Protein AF-A0A9X3UHI6-F1 (afdb_monomer)

InterPro domains:
  IPR029024 TerB-like [SSF158682] (4-104)

Radius of gyration: 2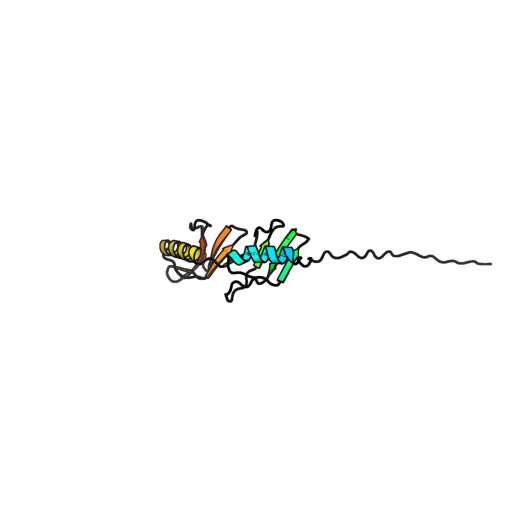4.78 Å; Cα contacts (8 Å, |Δi|>4): 255; chains: 1; bounding box: 71×64×61 Å

Solvent-accessible surface area (backbone atoms only — not comparable to full-atom values): 8302 Å² total; per-residue (Å²): 134,92,85,86,82,86,87,83,84,84,80,80,80,77,80,74,75,74,87,63,66,41,78,56,50,76,66,56,50,53,52,50,38,62,54,43,41,78,66,54,25,44,64,88,52,54,39,28,39,75,91,81,52,30,35,42,33,55,63,22,43,48,86,65,92,66,61,32,39,36,28,21,41,90,84,68,45,77,54,32,45,43,40,72,57,50,80,66,52,46,55,48,48,50,57,40,31,48,78,71,62,27,47,82,46,56,56,35,36,36,47,66,83,50,30,32,46,25,40,66,20,36,37,94,93,43,49,21,32,36,34,24,39,83,87,49,45,86,74,51,76,42,79,104

Structure (mmCIF, N/CA/C/O backbone):
data_AF-A0A9X3UHI6-F1
#
_entry.id   AF-A0A9X3UHI6-F1
#
loop_
_atom_site.group_PDB
_atom_site.id
_atom_site.type_symbol
_atom_site.label_atom_id
_atom_site.label_alt_id
_atom_site.label_comp_id
_atom_site.label_asym_id
_atom_site.label_entity_id
_atom_site.label_seq_id
_atom_site.pdbx_PDB_ins_code
_atom_site.Cartn_x
_atom_site.Cartn_y
_atom_site.Cartn_z
_atom_site.occupancy
_atom_site.B_iso_or_equiv
_atom_site.auth_seq_id
_atom_site.auth_comp_id
_atom_site.auth_asym_id
_atom_site.auth_atom_id
_atom_site.pdbx_PDB_model_num
ATOM 1 N N . MET A 1 1 ? 52.013 52.946 -40.572 1.00 39.66 1 MET A N 1
ATOM 2 C CA . MET A 1 1 ? 50.649 52.578 -41.017 1.00 39.66 1 MET A CA 1
ATOM 3 C C . MET A 1 1 ? 50.106 51.500 -40.085 1.00 39.66 1 MET A C 1
ATOM 5 O O . MET A 1 1 ? 50.812 50.535 -39.831 1.00 39.66 1 MET A O 1
ATOM 9 N N . LYS A 1 2 ? 48.911 51.728 -39.521 1.00 43.69 2 LYS A N 1
ATOM 10 C CA . LYS A 1 2 ? 48.195 50.871 -38.555 1.00 43.69 2 LYS A CA 1
ATOM 11 C C . LYS A 1 2 ? 47.893 49.480 -39.127 1.00 43.69 2 LYS A C 1
ATOM 13 O O . LYS A 1 2 ? 47.458 49.389 -40.271 1.00 43.69 2 LYS A O 1
ATOM 18 N N . ARG A 1 3 ? 47.993 48.434 -38.299 1.00 42.16 3 ARG A N 1
ATOM 19 C CA . ARG A 1 3 ? 47.199 47.205 -38.455 1.00 42.16 3 ARG A CA 1
ATOM 20 C C . ARG A 1 3 ? 46.566 46.843 -37.113 1.00 42.16 3 ARG A C 1
ATOM 22 O O . ARG A 1 3 ? 47.254 46.696 -36.112 1.00 42.16 3 ARG A O 1
ATOM 29 N N . ILE A 1 4 ? 45.241 46.817 -37.140 1.00 67.31 4 ILE A N 1
ATOM 30 C CA . ILE A 1 4 ? 44.303 46.446 -36.080 1.00 67.31 4 ILE A CA 1
ATOM 31 C C . ILE A 1 4 ? 43.943 44.977 -36.329 1.00 67.31 4 ILE A C 1
ATOM 33 O O . ILE A 1 4 ? 43.750 44.613 -37.488 1.00 67.31 4 ILE A O 1
ATOM 37 N N . SER A 1 5 ? 43.824 44.152 -35.290 1.00 47.38 5 SER A N 1
ATOM 38 C CA . SER A 1 5 ? 42.996 42.927 -35.268 1.00 47.38 5 SER A CA 1
ATOM 39 C C . SER A 1 5 ? 42.901 42.481 -33.807 1.00 47.38 5 SER A C 1
ATOM 41 O O . SER A 1 5 ? 43.911 42.107 -33.225 1.00 47.38 5 SER A O 1
ATOM 43 N N . SER A 1 6 ? 41.843 42.854 -33.087 1.00 51.47 6 SER A N 1
ATOM 44 C CA . SER A 1 6 ? 40.521 42.201 -33.006 1.00 51.47 6 SER A CA 1
ATOM 45 C C . SER A 1 6 ? 40.570 40.802 -32.394 1.00 51.47 6 SER A C 1
ATOM 47 O O . SER A 1 6 ? 40.996 39.833 -33.013 1.00 51.47 6 SER A O 1
ATOM 49 N N . THR A 1 7 ? 40.104 40.773 -31.149 1.00 61.69 7 THR A N 1
ATOM 50 C CA . THR A 1 7 ? 39.867 39.665 -30.225 1.00 61.69 7 THR A CA 1
ATOM 51 C C . THR A 1 7 ? 38.780 38.712 -30.735 1.00 61.69 7 THR A C 1
ATOM 53 O O . THR A 1 7 ? 37.784 39.167 -31.292 1.00 61.69 7 THR A O 1
ATOM 56 N N . PHE A 1 8 ? 38.912 37.414 -30.453 1.00 50.56 8 PHE A N 1
ATOM 57 C CA . PHE A 1 8 ? 37.802 36.454 -30.492 1.00 50.56 8 PHE A CA 1
ATOM 58 C C . PHE A 1 8 ? 37.819 35.667 -29.177 1.00 50.56 8 PHE A C 1
ATOM 60 O O . PHE A 1 8 ? 38.679 34.815 -28.968 1.00 50.56 8 PHE A O 1
ATOM 67 N N . ALA A 1 9 ? 36.917 36.007 -28.255 1.00 58.06 9 ALA A N 1
ATOM 68 C CA . ALA A 1 9 ? 36.662 35.210 -27.061 1.00 58.06 9 ALA A CA 1
ATOM 69 C C . ALA A 1 9 ? 35.572 34.188 -27.409 1.00 58.06 9 ALA A C 1
ATOM 71 O O . ALA A 1 9 ? 34.435 34.565 -27.689 1.00 58.06 9 ALA A O 1
ATOM 72 N N . LEU A 1 10 ? 35.942 32.906 -27.447 1.00 51.16 10 LEU A N 1
ATOM 73 C CA . LEU A 1 10 ? 35.011 31.793 -27.617 1.00 51.16 10 LEU A CA 1
ATOM 74 C C . LEU A 1 10 ? 34.250 31.593 -26.298 1.00 51.16 10 LEU A C 1
ATOM 76 O O . LEU A 1 10 ? 34.829 31.159 -25.304 1.00 51.16 10 LEU A O 1
ATOM 80 N N . LEU A 1 11 ? 32.960 31.924 -26.289 1.00 52.38 11 LEU A N 1
ATOM 81 C CA . LEU A 1 11 ? 32.044 31.569 -25.211 1.00 52.38 11 LEU A CA 1
ATOM 82 C C . LEU A 1 11 ? 31.577 30.127 -25.462 1.00 52.38 11 LEU A C 1
ATOM 84 O O . LEU A 1 11 ? 30.771 29.880 -26.357 1.00 52.38 11 LEU A O 1
ATOM 88 N N . VAL A 1 12 ? 32.127 29.165 -24.721 1.00 56.38 12 VAL A N 1
ATOM 89 C CA . VAL A 1 12 ? 31.649 27.776 -24.734 1.00 56.38 12 VAL A CA 1
ATOM 90 C C . VAL A 1 12 ? 30.380 27.727 -23.882 1.00 56.38 12 VAL A C 1
ATOM 92 O O . VAL A 1 12 ? 30.460 27.758 -22.658 1.00 56.38 12 VAL A O 1
ATOM 95 N N . LEU A 1 13 ? 29.208 27.691 -24.522 1.00 50.19 13 LEU A N 1
ATOM 96 C CA . LEU A 1 13 ? 27.968 27.289 -23.856 1.00 50.19 13 LEU A CA 1
ATOM 97 C C . LEU A 1 13 ? 28.056 25.782 -23.596 1.00 50.19 13 LEU A C 1
ATOM 99 O O . LEU A 1 13 ? 27.866 24.980 -24.508 1.00 50.19 13 LEU A O 1
ATOM 103 N N . SER A 1 14 ? 28.367 25.390 -22.363 1.00 51.66 14 SER A N 1
ATOM 104 C CA . SER A 1 14 ? 28.139 24.024 -21.904 1.00 51.66 14 SER A CA 1
ATOM 105 C C . SER A 1 14 ? 26.632 23.819 -21.775 1.00 51.66 14 SER A C 1
ATOM 107 O O . SER A 1 14 ? 26.011 24.370 -20.866 1.00 51.66 14 SER A O 1
ATOM 109 N N . THR A 1 15 ? 26.036 23.055 -22.687 1.00 47.88 15 THR A N 1
ATOM 110 C CA . THR A 1 15 ? 24.687 22.516 -22.510 1.00 47.88 15 THR A CA 1
ATOM 111 C C . THR A 1 15 ? 24.746 21.537 -21.347 1.00 47.88 15 THR A C 1
ATOM 113 O O . THR A 1 15 ? 25.177 20.396 -21.512 1.00 47.88 15 THR A O 1
ATOM 116 N N . GLN A 1 16 ? 24.391 21.996 -20.151 1.00 53.72 16 GLN A N 1
ATOM 117 C CA . GLN A 1 16 ? 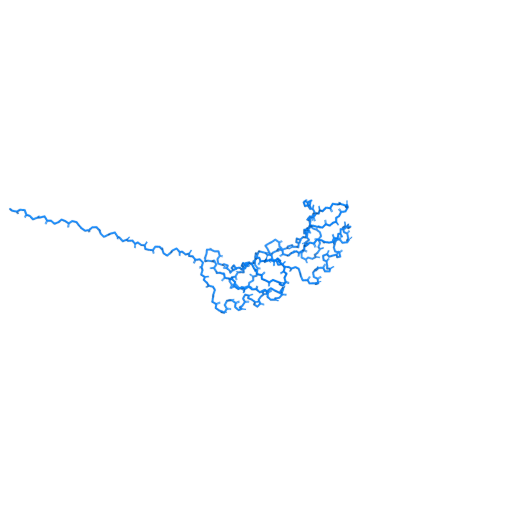24.040 21.072 -19.087 1.00 53.72 16 GLN A CA 1
ATOM 118 C C . GLN A 1 16 ? 22.769 20.372 -19.560 1.00 53.72 16 GLN A C 1
ATOM 120 O O . GLN A 1 16 ? 21.754 21.025 -19.793 1.00 53.72 16 GLN A O 1
ATOM 125 N N . ILE A 1 17 ? 22.871 19.070 -19.820 1.00 55.03 17 ILE A N 1
ATOM 126 C CA . ILE A 1 17 ? 21.694 18.216 -19.904 1.00 55.03 17 ILE A CA 1
ATOM 127 C C . ILE A 1 17 ? 21.096 18.322 -18.504 1.00 55.03 17 ILE A C 1
ATOM 129 O O . ILE A 1 17 ? 21.746 17.923 -17.540 1.00 55.03 17 ILE A O 1
ATOM 133 N N . ALA A 1 18 ? 19.957 19.000 -18.381 1.00 51.22 18 ALA A N 1
ATOM 134 C CA . ALA A 1 18 ? 19.139 18.860 -17.192 1.00 51.22 18 ALA A CA 1
ATOM 135 C C . ALA A 1 18 ? 18.803 17.369 -17.115 1.00 51.22 18 ALA A C 1
ATOM 137 O O . ALA A 1 18 ? 18.311 16.817 -18.101 1.00 51.22 18 ALA A O 1
ATOM 138 N N . TRP A 1 19 ? 19.207 16.726 -16.025 1.00 51.34 19 TRP A N 1
ATOM 139 C CA . TRP A 1 19 ? 18.848 15.351 -15.718 1.00 51.34 19 TRP A CA 1
ATOM 140 C C . TRP A 1 19 ? 17.364 15.431 -15.385 1.00 51.34 19 TRP A C 1
ATOM 142 O O . TRP A 1 19 ? 16.998 15.889 -14.315 1.00 51.34 19 TRP A O 1
ATOM 152 N N . ALA A 1 20 ? 16.541 15.261 -16.412 1.00 63.03 20 ALA A N 1
ATOM 153 C CA . ALA A 1 20 ? 15.121 15.040 -16.246 1.00 63.03 20 ALA A CA 1
ATOM 154 C C . ALA A 1 20 ? 14.939 13.532 -16.142 1.00 63.03 20 ALA A C 1
ATOM 156 O O . ALA A 1 20 ? 15.697 12.798 -16.792 1.00 63.03 20 ALA A O 1
ATOM 157 N N . ASP A 1 21 ? 13.934 13.126 -15.382 1.00 83.12 21 ASP A N 1
ATOM 158 C CA . ASP A 1 21 ? 13.533 11.738 -15.208 1.00 83.12 21 ASP A CA 1
ATOM 159 C C . ASP A 1 21 ? 13.419 11.055 -16.566 1.00 83.12 21 ASP A C 1
ATOM 161 O O . ASP A 1 21 ? 13.013 11.644 -17.586 1.00 83.12 21 ASP A O 1
ATOM 165 N N . ARG A 1 22 ? 13.889 9.811 -16.621 1.00 91.81 22 ARG A N 1
ATOM 166 C CA . ARG A 1 22 ? 13.904 9.065 -17.876 1.00 91.81 22 ARG A CA 1
ATOM 167 C C . ARG A 1 22 ? 12.625 8.239 -17.987 1.00 91.81 22 ARG A C 1
ATOM 169 O O . ARG A 1 22 ? 12.178 7.645 -17.007 1.00 91.81 22 ARG A O 1
ATOM 176 N N . PRO A 1 23 ? 12.097 8.057 -19.207 1.00 92.19 23 PRO A N 1
ATOM 177 C CA . PRO A 1 23 ? 11.061 7.060 -19.410 1.00 92.19 23 PRO A CA 1
ATOM 178 C C . PRO A 1 23 ? 11.605 5.663 -19.085 1.00 92.19 23 PRO A C 1
ATOM 180 O O . PRO A 1 23 ? 12.757 5.325 -19.410 1.00 92.19 23 PRO A O 1
ATOM 183 N N . VAL A 1 24 ? 10.758 4.819 -18.503 1.00 95.81 24 VAL A N 1
ATOM 184 C CA . VAL A 1 24 ? 11.090 3.407 -18.305 1.00 95.81 24 VAL A CA 1
ATOM 185 C C . VAL A 1 24 ? 11.131 2.649 -19.635 1.00 95.81 24 VAL A C 1
ATOM 187 O O . VAL A 1 24 ? 10.422 2.939 -20.604 1.00 95.81 24 VAL A O 1
ATOM 190 N N . THR A 1 25 ? 11.977 1.629 -19.702 1.00 97.06 25 THR A N 1
ATOM 191 C CA . THR A 1 25 ? 12.008 0.678 -20.814 1.00 97.06 25 THR A CA 1
ATOM 192 C C . THR A 1 25 ? 10.772 -0.223 -20.795 1.00 97.06 25 THR A C 1
ATOM 194 O O . THR A 1 25 ? 10.132 -0.426 -19.767 1.00 97.06 25 THR A O 1
ATOM 197 N N . ALA A 1 26 ? 10.459 -0.855 -21.930 1.00 96.88 26 ALA A N 1
ATOM 198 C CA . ALA A 1 26 ? 9.342 -1.801 -22.007 1.00 96.88 26 ALA A CA 1
ATOM 199 C C . ALA A 1 26 ? 9.501 -3.012 -21.063 1.00 96.88 26 ALA A C 1
ATOM 201 O O . ALA A 1 26 ? 8.506 -3.576 -20.611 1.00 96.88 26 ALA A O 1
ATOM 202 N N . GLU A 1 27 ? 10.740 -3.422 -20.778 1.00 97.75 27 GLU A N 1
ATOM 203 C CA . GLU A 1 27 ? 11.029 -4.507 -19.836 1.00 97.75 27 GLU A CA 1
ATOM 204 C C . GLU A 1 27 ? 10.802 -4.067 -18.386 1.00 97.75 27 GLU A C 1
ATOM 206 O O . GLU A 1 27 ? 10.109 -4.771 -17.650 1.00 97.75 27 GLU A O 1
ATOM 211 N N . GLU A 1 28 ? 11.309 -2.890 -17.999 1.00 98.31 28 GLU A N 1
ATOM 212 C CA . GLU A 1 28 ? 11.050 -2.278 -16.686 1.00 98.31 28 GLU A CA 1
ATOM 213 C C . GLU A 1 28 ? 9.543 -2.101 -16.469 1.00 98.31 28 GLU A C 1
ATOM 215 O O . GLU A 1 28 ? 8.999 -2.612 -15.493 1.00 98.31 28 GLU A O 1
ATOM 220 N N . HIS A 1 29 ? 8.840 -1.512 -17.439 1.00 97.81 29 HIS A N 1
ATOM 221 C CA . HIS A 1 29 ? 7.390 -1.322 -17.390 1.00 97.81 29 HIS A CA 1
ATOM 222 C C . HIS A 1 29 ? 6.626 -2.641 -17.189 1.00 97.81 29 HIS A C 1
ATOM 224 O O . HIS A 1 29 ? 5.690 -2.721 -16.390 1.00 97.81 29 HIS A O 1
ATOM 230 N N . ALA A 1 30 ? 7.007 -3.702 -17.911 1.00 98.06 30 ALA A N 1
ATOM 231 C CA . ALA A 1 30 ? 6.384 -5.016 -17.765 1.00 98.06 30 ALA A CA 1
ATOM 232 C C . ALA A 1 30 ? 6.683 -5.647 -16.397 1.00 98.06 30 ALA A C 1
ATOM 234 O O . ALA A 1 30 ? 5.813 -6.299 -15.813 1.00 98.06 30 ALA A O 1
ATOM 235 N N . ARG A 1 31 ? 7.899 -5.454 -15.876 1.00 98.06 31 ARG A N 1
ATOM 236 C CA . ARG A 1 31 ? 8.295 -5.964 -14.563 1.00 98.06 31 ARG A CA 1
ATOM 237 C C . ARG A 1 31 ? 7.541 -5.261 -13.441 1.00 98.06 31 ARG A C 1
ATOM 239 O O . ARG A 1 31 ? 7.018 -5.951 -12.572 1.00 98.06 31 ARG A O 1
ATOM 246 N N . ILE A 1 32 ? 7.442 -3.938 -13.501 1.00 98.25 32 ILE A N 1
ATOM 247 C CA . ILE A 1 32 ? 6.729 -3.113 -12.524 1.00 98.25 32 ILE A CA 1
ATOM 248 C C . ILE A 1 32 ? 5.245 -3.484 -12.499 1.00 98.25 32 ILE A C 1
ATOM 250 O O . ILE A 1 32 ? 4.722 -3.854 -11.450 1.00 98.25 32 ILE A O 1
ATOM 254 N N . ASN A 1 33 ? 4.594 -3.543 -13.665 1.00 97.88 33 ASN A N 1
ATOM 255 C CA . ASN A 1 33 ? 3.197 -3.974 -13.750 1.00 97.88 33 ASN A CA 1
ATOM 256 C C . ASN A 1 33 ? 2.977 -5.408 -13.244 1.00 97.88 33 ASN A C 1
ATOM 258 O O . ASN A 1 33 ? 1.933 -5.709 -12.673 1.00 97.88 33 ASN A O 1
ATOM 262 N N . SER A 1 34 ? 3.961 -6.301 -13.390 1.00 97.62 34 SER A N 1
ATOM 263 C CA . SER A 1 34 ? 3.880 -7.638 -12.793 1.00 97.62 34 SER A CA 1
ATOM 264 C C . SER A 1 34 ? 3.931 -7.624 -11.262 1.00 97.62 34 SER A C 1
ATOM 266 O O . SER A 1 34 ? 3.398 -8.555 -10.659 1.00 97.62 34 SER A O 1
ATOM 268 N N . VAL A 1 35 ? 4.592 -6.643 -10.641 1.00 96.81 35 VAL A N 1
ATOM 269 C CA . VAL A 1 35 ? 4.659 -6.496 -9.179 1.00 96.81 35 VAL A CA 1
ATOM 270 C C . VAL A 1 35 ? 3.323 -5.978 -8.653 1.00 96.81 35 VAL A C 1
ATOM 272 O O . VAL A 1 35 ? 2.697 -6.641 -7.826 1.00 96.81 35 VAL A O 1
ATOM 275 N N . ILE A 1 36 ? 2.836 -4.856 -9.188 1.00 96.56 36 ILE A N 1
ATOM 276 C CA . ILE A 1 36 ? 1.614 -4.205 -8.685 1.00 96.56 36 ILE A CA 1
ATOM 277 C C . ILE A 1 36 ? 0.325 -4.970 -9.037 1.00 96.56 36 ILE A C 1
ATOM 279 O O . ILE A 1 36 ? -0.678 -4.862 -8.330 1.00 96.56 36 ILE A O 1
ATOM 283 N N . ALA A 1 37 ? 0.359 -5.848 -10.048 1.00 95.75 37 ALA A N 1
ATOM 284 C CA . ALA A 1 37 ? -0.755 -6.748 -10.358 1.00 95.75 37 ALA A CA 1
ATOM 285 C C . ALA A 1 37 ? -1.114 -7.694 -9.196 1.00 95.75 37 ALA A C 1
ATOM 287 O O . ALA A 1 37 ? -2.248 -8.175 -9.132 1.00 95.75 37 ALA A O 1
ATOM 288 N N . ALA A 1 38 ? -0.191 -7.948 -8.258 1.00 91.69 38 ALA A N 1
ATOM 289 C CA . ALA A 1 38 ? -0.476 -8.718 -7.044 1.00 91.69 38 ALA A CA 1
ATOM 290 C C . ALA A 1 38 ? -1.554 -8.064 -6.158 1.00 91.69 38 ALA A C 1
ATOM 292 O O . ALA A 1 38 ? -2.254 -8.768 -5.429 1.00 91.69 38 ALA A O 1
ATOM 293 N N . PHE A 1 39 ? -1.720 -6.744 -6.265 1.00 91.19 39 PHE A N 1
ATOM 294 C CA . PHE A 1 39 ? -2.724 -5.954 -5.546 1.00 91.19 39 PHE A CA 1
ATOM 295 C C . PHE A 1 39 ? -3.935 -5.607 -6.424 1.00 91.19 39 PHE A C 1
ATOM 297 O O . PHE A 1 39 ? -4.820 -4.875 -6.000 1.00 91.19 39 PHE A O 1
ATOM 304 N N . GLY A 1 40 ? -3.997 -6.155 -7.644 1.00 93.19 40 GLY A N 1
ATOM 305 C CA . GLY A 1 40 ? -5.032 -5.822 -8.622 1.00 93.19 40 GLY A CA 1
ATOM 306 C C . GLY A 1 40 ? -4.806 -4.488 -9.335 1.00 93.19 40 GLY A C 1
ATOM 307 O O . GLY A 1 40 ? -5.740 -3.994 -9.960 1.00 93.19 40 GLY A O 1
ATOM 308 N N . CYS A 1 41 ? -3.595 -3.931 -9.256 1.00 96.38 41 CYS A N 1
ATOM 309 C CA . CYS A 1 41 ? -3.247 -2.636 -9.827 1.00 96.38 41 CYS A CA 1
ATOM 310 C C . CYS A 1 41 ? -2.578 -2.741 -11.204 1.00 96.38 41 CYS A C 1
ATOM 312 O O . CYS A 1 41 ? -1.967 -3.759 -11.547 1.00 96.38 41 CYS A O 1
ATOM 314 N N . PHE A 1 42 ? -2.677 -1.665 -11.982 1.00 96.81 42 PHE A N 1
ATOM 315 C CA . PHE A 1 42 ? -2.009 -1.481 -13.266 1.00 96.81 42 PHE A CA 1
ATOM 316 C C . PHE A 1 42 ? -1.652 -0.006 -13.483 1.00 96.81 42 PHE A C 1
ATOM 318 O O . PHE A 1 42 ? -2.468 0.869 -13.208 1.00 96.81 42 PHE A O 1
ATOM 325 N N . ALA A 1 43 ? -0.475 0.262 -14.042 1.00 96.25 43 ALA A N 1
ATOM 326 C CA . ALA A 1 43 ? 0.007 1.610 -14.317 1.00 96.25 43 ALA A CA 1
ATOM 327 C C . ALA A 1 43 ? 0.415 1.774 -15.782 1.00 96.25 43 ALA A C 1
ATOM 329 O O . ALA A 1 43 ? 0.998 0.870 -16.395 1.00 96.25 43 ALA A O 1
ATOM 330 N N . THR A 1 44 ? 0.085 2.941 -16.335 1.00 93.75 44 THR A N 1
ATOM 331 C CA . THR A 1 44 ? 0.487 3.359 -17.686 1.00 93.75 44 THR A CA 1
ATOM 332 C C . THR A 1 44 ? 1.556 4.432 -17.685 1.00 93.75 44 THR A C 1
ATOM 334 O O . THR A 1 44 ? 2.288 4.520 -18.668 1.00 93.75 44 THR A O 1
ATOM 337 N N . ASP A 1 45 ? 1.586 5.255 -16.638 1.00 91.88 45 ASP A N 1
ATOM 338 C CA . ASP A 1 45 ? 2.572 6.310 -16.466 1.00 91.88 45 ASP A CA 1
ATOM 339 C C . ASP A 1 45 ? 3.561 5.845 -15.407 1.00 91.88 45 ASP A C 1
ATOM 341 O O . ASP A 1 45 ? 3.164 5.478 -14.302 1.00 91.88 45 ASP A O 1
ATOM 345 N N . ILE A 1 46 ? 4.813 5.684 -15.822 1.00 95.75 46 ILE A N 1
ATOM 346 C CA . ILE A 1 46 ? 5.890 5.198 -14.968 1.00 95.75 46 ILE A CA 1
ATOM 347 C C . ILE A 1 46 ? 7.162 5.894 -15.429 1.00 95.75 46 ILE A C 1
ATOM 349 O O . ILE A 1 46 ? 7.584 5.734 -16.585 1.00 95.75 46 ILE A O 1
ATOM 353 N N . GLU A 1 47 ? 7.796 6.604 -14.513 1.00 96.06 47 GLU A N 1
ATOM 354 C CA . GLU A 1 47 ? 9.061 7.286 -14.746 1.00 96.06 47 GLU A CA 1
ATOM 355 C C . GLU A 1 47 ? 10.158 6.645 -13.892 1.00 96.06 47 GLU A C 1
ATOM 357 O O . GLU A 1 47 ? 9.898 5.859 -12.978 1.00 96.06 47 GLU A O 1
ATOM 362 N N . PHE A 1 48 ? 11.412 6.863 -14.273 1.00 97.19 48 PHE A N 1
ATOM 363 C CA . PHE A 1 48 ? 12.542 6.545 -13.412 1.00 97.19 48 PHE A CA 1
ATOM 364 C C . PHE A 1 48 ? 13.205 7.853 -13.014 1.00 97.19 48 PHE A C 1
ATOM 366 O O . PHE A 1 48 ? 13.809 8.504 -13.877 1.00 97.19 48 PHE A O 1
ATOM 373 N N . ASP A 1 49 ? 13.093 8.186 -11.732 1.00 94.88 49 ASP A N 1
ATOM 374 C CA . ASP A 1 49 ? 13.779 9.315 -11.123 1.00 94.88 49 ASP A CA 1
ATOM 375 C C . ASP A 1 49 ? 15.273 8.958 -10.979 1.00 94.88 49 ASP A C 1
ATOM 377 O O . ASP A 1 49 ? 15.694 7.995 -10.319 1.00 94.88 49 ASP A O 1
ATOM 381 N N . ASP A 1 50 ? 16.103 9.714 -11.701 1.00 91.25 50 ASP A N 1
ATOM 382 C CA . ASP A 1 50 ? 17.556 9.539 -11.720 1.00 91.25 50 ASP A CA 1
ATOM 383 C C . ASP A 1 50 ? 18.237 10.140 -10.462 1.00 91.25 50 ASP A C 1
ATOM 385 O O . ASP A 1 50 ? 19.362 9.733 -10.125 1.00 91.25 50 ASP A O 1
ATOM 389 N N . ASP A 1 51 ? 17.586 11.072 -9.756 1.00 90.88 51 ASP A N 1
ATOM 390 C CA . ASP A 1 51 ? 18.080 11.709 -8.529 1.00 90.88 51 ASP A CA 1
ATOM 391 C C . ASP A 1 51 ? 17.998 10.749 -7.328 1.00 90.88 51 ASP A C 1
ATOM 393 O O . ASP A 1 51 ? 18.954 10.658 -6.539 1.00 90.88 51 ASP A O 1
ATOM 397 N N . ASP A 1 52 ? 16.923 9.971 -7.208 1.00 90.31 52 ASP A N 1
ATOM 398 C CA . ASP A 1 52 ? 16.689 9.059 -6.080 1.00 90.31 52 ASP A CA 1
ATOM 399 C C . ASP A 1 52 ? 16.883 7.558 -6.422 1.00 90.31 52 ASP A C 1
ATOM 401 O O . ASP A 1 52 ? 17.017 6.696 -5.531 1.00 90.31 52 ASP A O 1
ATOM 405 N N . ASN A 1 53 ? 17.032 7.256 -7.718 1.00 95.12 53 ASN A N 1
ATOM 406 C CA . ASN A 1 53 ? 17.095 5.916 -8.299 1.00 95.12 53 ASN A CA 1
ATOM 407 C C . ASN A 1 53 ? 15.864 5.063 -7.945 1.00 95.12 53 ASN A C 1
ATOM 409 O O . ASN A 1 53 ? 16.005 3.928 -7.445 1.00 95.12 53 ASN A O 1
ATOM 413 N N . ARG A 1 54 ? 14.671 5.603 -8.183 1.00 97.00 54 ARG A N 1
ATOM 414 C CA . ARG A 1 54 ? 13.381 4.924 -8.045 1.00 97.00 54 ARG A CA 1
ATOM 415 C C . ARG A 1 54 ? 12.627 4.881 -9.360 1.00 97.00 54 ARG A C 1
ATOM 417 O O . ARG A 1 54 ? 12.859 5.653 -10.278 1.00 97.00 54 ARG A O 1
ATOM 424 N N . TYR A 1 55 ? 11.749 3.894 -9.456 1.00 98.12 55 TYR A N 1
ATOM 425 C CA . TYR A 1 55 ? 10.657 3.932 -10.410 1.00 98.12 55 TYR A CA 1
ATOM 426 C C . TYR A 1 55 ? 9.461 4.548 -9.707 1.00 98.12 55 TYR A C 1
ATOM 428 O O . TYR A 1 55 ? 9.006 3.974 -8.716 1.00 98.12 55 TYR A O 1
ATOM 436 N N . GLU A 1 56 ? 8.963 5.651 -10.236 1.00 97.25 56 GLU A N 1
ATOM 437 C CA . GLU A 1 56 ? 7.772 6.329 -9.744 1.00 97.25 56 GLU A CA 1
ATOM 438 C C . GLU A 1 56 ? 6.566 5.818 -10.530 1.00 97.25 56 GLU A C 1
ATOM 440 O O . GLU A 1 56 ? 6.588 5.732 -11.764 1.00 97.25 56 GLU A O 1
ATOM 445 N N . ILE A 1 57 ? 5.540 5.391 -9.804 1.00 96.50 57 ILE A N 1
ATOM 446 C CA . ILE A 1 57 ? 4.244 5.027 -10.355 1.00 96.50 57 ILE A CA 1
ATOM 447 C C . ILE A 1 57 ? 3.250 6.053 -9.853 1.00 96.50 57 ILE A C 1
ATOM 449 O O . ILE A 1 57 ? 2.910 6.025 -8.673 1.00 96.50 57 ILE A O 1
ATOM 453 N N . ASP A 1 58 ? 2.721 6.841 -10.777 1.00 93.44 58 ASP A N 1
ATOM 454 C CA . ASP A 1 58 ? 1.651 7.782 -10.487 1.00 93.44 58 ASP A CA 1
ATOM 455 C C . ASP A 1 58 ? 0.303 7.207 -10.927 1.00 93.44 58 ASP A C 1
ATOM 457 O O . ASP A 1 58 ? 0.162 6.578 -11.989 1.00 93.44 58 ASP A O 1
ATOM 461 N N . ASP A 1 59 ? -0.723 7.464 -10.126 1.00 93.25 59 ASP A N 1
ATOM 462 C CA . ASP A 1 59 ? -2.119 7.235 -10.477 1.00 93.25 59 ASP A CA 1
ATOM 463 C C . ASP A 1 59 ? -2.477 5.771 -10.857 1.00 93.25 59 ASP A C 1
ATOM 465 O O . ASP A 1 59 ? -3.335 5.510 -11.727 1.00 93.25 59 ASP A O 1
ATOM 469 N N . ALA A 1 60 ? -1.860 4.778 -10.204 1.00 96.56 60 ALA A N 1
ATOM 470 C CA . ALA A 1 60 ? -2.096 3.367 -10.518 1.00 96.56 60 ALA A CA 1
ATOM 471 C C . ALA A 1 60 ? -3.593 3.002 -10.438 1.00 96.56 60 ALA A C 1
ATOM 473 O O . ALA A 1 60 ? -4.297 3.305 -9.472 1.00 96.56 60 ALA A O 1
ATOM 474 N N . ASP A 1 61 ? -4.099 2.313 -11.466 1.00 96.19 61 ASP A N 1
ATOM 475 C CA . ASP A 1 61 ? -5.481 1.840 -11.523 1.00 96.19 61 ASP A CA 1
ATOM 476 C C . ASP A 1 61 ? -5.624 0.497 -10.815 1.00 96.19 61 ASP A C 1
ATOM 478 O O . ASP A 1 61 ? -5.208 -0.534 -11.346 1.00 96.19 61 ASP A O 1
ATOM 482 N N . CYS A 1 62 ? -6.264 0.493 -9.649 1.00 94.44 62 CYS A N 1
ATOM 483 C CA . CYS A 1 62 ? -6.527 -0.725 -8.882 1.00 94.44 62 CYS A CA 1
ATOM 484 C C . CYS A 1 62 ? -7.987 -1.209 -8.966 1.00 94.44 62 CYS A C 1
ATOM 486 O O . CYS A 1 62 ? -8.476 -1.913 -8.080 1.00 94.44 62 CYS A O 1
ATOM 488 N N . GLY A 1 63 ? -8.721 -0.828 -10.021 1.00 86.38 63 GLY A N 1
ATOM 489 C CA . GLY A 1 63 ? -10.114 -1.238 -10.244 1.00 86.38 63 GLY A CA 1
ATOM 490 C C . GLY A 1 63 ? -11.147 -0.490 -9.390 1.00 86.38 63 GLY A C 1
ATOM 491 O O . GLY A 1 63 ? -12.327 -0.857 -9.387 1.00 86.38 63 GLY A O 1
ATOM 492 N N . GLY A 1 64 ? -10.708 0.551 -8.676 1.00 82.06 64 GLY A N 1
ATOM 493 C CA . GLY A 1 64 ? -11.512 1.433 -7.833 1.00 82.06 64 GLY A CA 1
ATOM 494 C C . GLY A 1 64 ? -11.708 2.830 -8.429 1.00 82.06 64 GLY A C 1
ATOM 495 O O . GLY A 1 64 ? -11.537 3.059 -9.626 1.00 82.06 64 GLY A O 1
ATOM 496 N N . ARG A 1 65 ? -12.129 3.776 -7.581 1.00 77.62 65 ARG A N 1
ATOM 497 C CA . ARG A 1 65 ? -12.151 5.211 -7.931 1.00 77.62 65 ARG A CA 1
ATOM 498 C C . ARG A 1 65 ? -10.871 5.923 -7.510 1.00 77.62 65 ARG A C 1
ATOM 500 O O . ARG A 1 65 ? -10.544 6.933 -8.123 1.00 77.62 65 ARG A O 1
ATOM 507 N N . GLU A 1 66 ? -10.227 5.410 -6.469 1.00 88.06 66 GLU A N 1
ATOM 508 C CA . GLU A 1 66 ? -8.933 5.870 -5.985 1.00 88.06 66 GLU A CA 1
ATOM 509 C C . GLU A 1 66 ? -7.817 5.453 -6.938 1.00 88.06 66 GLU A C 1
ATOM 511 O O . GLU A 1 66 ? -7.962 4.538 -7.763 1.00 88.06 66 GLU A O 1
ATOM 516 N N . ARG A 1 67 ? -6.745 6.218 -6.837 1.00 92.69 67 ARG A N 1
ATOM 517 C CA . ARG A 1 67 ? -5.525 6.155 -7.618 1.00 92.69 67 ARG A CA 1
ATOM 518 C C . ARG A 1 67 ? -4.399 6.113 -6.601 1.00 92.69 67 ARG A C 1
ATOM 520 O O . ARG A 1 67 ? -4.515 6.791 -5.589 1.00 92.69 67 ARG A O 1
ATOM 527 N N . TYR A 1 68 ? -3.413 5.266 -6.852 1.00 94.88 68 TYR A N 1
ATOM 528 C CA . TYR A 1 68 ? -2.391 4.939 -5.867 1.00 94.88 68 TYR A CA 1
ATOM 529 C C . TYR A 1 68 ? -1.017 5.251 -6.423 1.00 94.88 68 TYR A C 1
ATOM 531 O O . TYR A 1 68 ? -0.688 4.786 -7.522 1.00 94.88 68 TYR A O 1
ATOM 539 N N . ASP A 1 69 ? -0.236 5.957 -5.622 1.00 95.62 69 ASP A N 1
ATOM 540 C CA . ASP A 1 69 ? 1.144 6.282 -5.939 1.00 95.62 69 ASP A CA 1
ATOM 541 C C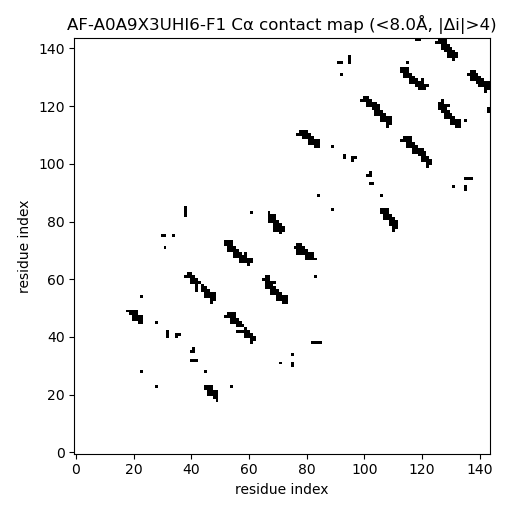 . ASP A 1 69 ? 2.061 5.279 -5.232 1.00 95.62 69 ASP A C 1
ATOM 543 O O . ASP A 1 69 ? 1.813 4.869 -4.094 1.00 95.62 69 ASP A O 1
ATOM 547 N N . MET A 1 70 ? 3.089 4.806 -5.933 1.00 96.94 70 MET A N 1
ATOM 548 C CA . MET A 1 70 ? 4.018 3.792 -5.430 1.00 96.94 70 MET A CA 1
ATOM 549 C C . MET A 1 70 ? 5.412 4.032 -5.992 1.00 96.94 70 MET A C 1
ATOM 551 O O . MET A 1 70 ? 5.578 4.213 -7.197 1.00 96.94 70 MET A O 1
ATOM 555 N N . GLU A 1 71 ? 6.432 3.866 -5.159 1.00 97.62 71 GLU A N 1
ATOM 556 C CA . GLU A 1 71 ? 7.821 3.915 -5.613 1.00 97.62 71 GLU A CA 1
ATOM 557 C C . GLU A 1 71 ? 8.499 2.557 -5.482 1.00 97.62 71 GLU A C 1
ATOM 559 O O . GLU A 1 71 ? 8.398 1.875 -4.455 1.00 97.62 71 GLU A O 1
ATOM 564 N N . LEU A 1 72 ? 9.240 2.152 -6.516 1.00 98.12 72 LEU A N 1
ATOM 565 C CA . LEU A 1 72 ? 10.024 0.921 -6.504 1.00 98.12 72 LEU A CA 1
ATOM 566 C C . LEU A 1 72 ? 11.517 1.216 -6.561 1.00 98.12 72 LEU A C 1
ATOM 568 O O . LEU A 1 72 ? 11.992 2.022 -7.354 1.00 98.12 72 LEU A O 1
ATOM 572 N N . ASN A 1 73 ? 12.302 0.468 -5.791 1.00 97.50 73 ASN A N 1
ATOM 573 C CA . ASN A 1 73 ? 13.753 0.487 -5.937 1.00 97.50 73 ASN A CA 1
ATOM 574 C C . ASN A 1 73 ? 14.211 -0.205 -7.242 1.00 97.50 73 ASN A C 1
ATOM 576 O O . ASN A 1 73 ? 13.448 -0.885 -7.930 1.00 97.50 73 ASN A O 1
ATOM 580 N N . THR A 1 74 ? 15.504 -0.112 -7.565 1.00 97.19 74 THR A N 1
ATOM 581 C CA . THR A 1 74 ? 16.093 -0.748 -8.766 1.00 97.19 74 THR A CA 1
ATOM 582 C C . THR A 1 74 ? 16.032 -2.285 -8.778 1.00 97.19 74 THR A C 1
ATOM 584 O O . THR A 1 74 ? 16.318 -2.903 -9.804 1.00 97.19 74 THR A O 1
ATOM 587 N N . SER A 1 75 ? 15.639 -2.916 -7.665 1.00 98.12 75 SER A N 1
ATOM 588 C CA . SER A 1 75 ? 15.342 -4.354 -7.567 1.00 98.12 75 SER A CA 1
ATOM 589 C C . SER A 1 75 ? 13.851 -4.680 -7.757 1.00 98.12 75 SER A C 1
ATOM 591 O O . SER A 1 75 ? 13.471 -5.849 -7.662 1.00 98.12 75 SER A O 1
ATOM 593 N N . PHE A 1 76 ? 13.027 -3.682 -8.098 1.00 97.56 76 PHE A N 1
ATOM 594 C CA . PHE A 1 76 ? 11.573 -3.768 -8.266 1.00 97.56 76 PHE A CA 1
ATOM 595 C C . PHE A 1 76 ? 10.825 -4.154 -6.983 1.00 97.56 76 PHE A C 1
ATOM 597 O O . PHE A 1 76 ? 9.797 -4.832 -7.037 1.00 97.56 76 PHE A O 1
ATOM 604 N N . GLU A 1 77 ? 11.343 -3.747 -5.827 1.00 96.81 77 GLU A N 1
ATOM 605 C CA . GLU A 1 77 ? 10.627 -3.832 -4.554 1.00 96.81 77 GLU A CA 1
ATOM 606 C C . GLU A 1 77 ? 9.952 -2.487 -4.291 1.00 96.81 77 GLU A C 1
ATOM 608 O O . GLU A 1 77 ? 10.612 -1.461 -4.437 1.00 96.81 77 GLU A O 1
ATOM 613 N N . ILE A 1 78 ? 8.672 -2.496 -3.904 1.00 96.81 78 ILE A N 1
ATOM 614 C CA . ILE A 1 78 ? 7.969 -1.275 -3.488 1.00 96.81 78 ILE A CA 1
ATOM 615 C C . ILE A 1 78 ? 8.543 -0.831 -2.143 1.00 96.81 78 ILE A C 1
ATOM 617 O O . ILE A 1 78 ? 8.680 -1.653 -1.227 1.00 96.81 78 ILE A O 1
ATOM 621 N N . VAL A 1 79 ? 8.925 0.436 -2.055 1.00 96.62 79 VAL A N 1
ATOM 622 C CA . VAL A 1 79 ? 9.614 1.020 -0.898 1.00 96.62 79 VAL A CA 1
ATOM 623 C C . VAL A 1 79 ? 8.911 2.243 -0.324 1.00 96.62 79 VAL A C 1
ATOM 625 O O . VAL A 1 79 ? 9.213 2.576 0.818 1.00 96.62 79 VAL A O 1
ATOM 628 N N . ASP A 1 80 ? 8.001 2.854 -1.080 1.00 97.31 80 ASP A N 1
ATOM 629 C CA . ASP A 1 80 ? 7.227 4.030 -0.678 1.00 97.31 80 ASP A CA 1
ATOM 630 C C . ASP A 1 80 ? 5.844 4.019 -1.354 1.00 97.31 80 ASP A C 1
ATOM 632 O O . ASP A 1 80 ? 5.603 3.230 -2.284 1.00 97.31 80 ASP A O 1
ATOM 636 N N . GLY A 1 81 ? 4.961 4.884 -0.870 1.00 95.81 81 GLY A N 1
ATOM 637 C CA . GLY A 1 81 ? 3.586 5.048 -1.309 1.00 95.81 81 GLY A CA 1
ATOM 638 C C . GLY A 1 81 ? 2.625 4.043 -0.683 1.00 95.81 81 GLY A C 1
ATOM 639 O O . GLY A 1 81 ? 2.914 3.379 0.319 1.00 95.81 81 GLY A O 1
ATOM 640 N N . GLU A 1 82 ? 1.481 3.889 -1.331 1.00 95.94 82 GLU A N 1
ATOM 641 C CA . GLU A 1 82 ? 0.313 3.218 -0.775 1.00 95.94 82 GLU A CA 1
ATOM 642 C C . GLU A 1 82 ? -0.298 2.216 -1.756 1.00 95.94 82 GLU A C 1
ATOM 644 O O . GLU A 1 82 ? -0.061 2.208 -2.966 1.00 95.94 82 GLU A O 1
ATOM 649 N N . ARG A 1 83 ? -1.111 1.305 -1.224 1.00 95.31 83 ARG A N 1
ATOM 650 C CA . ARG A 1 83 ? -1.930 0.405 -2.041 1.00 95.31 83 ARG A CA 1
ATOM 651 C C . ARG A 1 83 ? -3.274 0.127 -1.386 1.00 95.31 83 ARG A C 1
ATOM 653 O O . ARG A 1 83 ? -3.380 0.150 -0.154 1.00 95.31 83 ARG A O 1
ATOM 660 N N . PRO A 1 84 ? -4.268 -0.326 -2.166 1.00 95.81 84 PRO A N 1
ATOM 661 C CA . PRO A 1 84 ? -5.479 -0.858 -1.576 1.00 95.81 84 PRO A CA 1
ATOM 662 C C . PRO A 1 84 ? -5.180 -2.120 -0.759 1.00 95.81 84 PRO A C 1
ATOM 664 O O . PRO A 1 84 ? -4.286 -2.930 -1.062 1.00 95.81 84 PRO A O 1
ATOM 667 N N . VAL A 1 85 ? -5.999 -2.338 0.265 1.00 95.62 85 VAL A N 1
ATOM 668 C CA . VAL A 1 85 ? -5.991 -3.600 1.006 1.00 95.62 85 VAL A CA 1
ATOM 669 C C . VAL A 1 85 ? -6.605 -4.729 0.181 1.00 95.62 85 VAL A C 1
ATOM 671 O O . VAL A 1 85 ? -7.612 -4.580 -0.516 1.00 95.62 85 VAL A O 1
ATOM 674 N N . THR A 1 86 ? -6.026 -5.918 0.296 1.00 93.75 86 THR A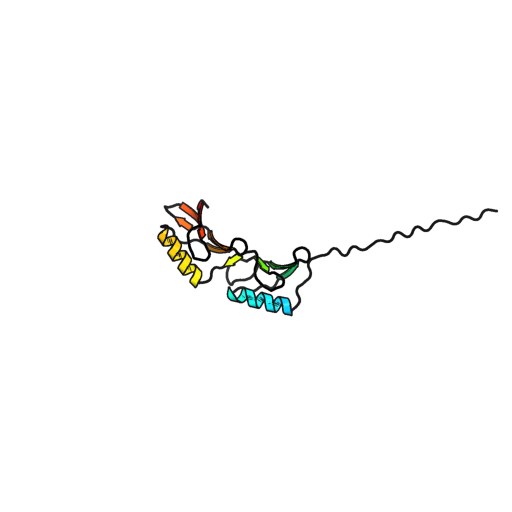 N 1
ATOM 675 C CA . THR A 1 86 ? -6.580 -7.134 -0.302 1.00 93.75 86 THR A CA 1
ATOM 676 C C . THR A 1 86 ? -7.863 -7.568 0.423 1.00 93.75 86 THR A C 1
ATOM 678 O O . THR A 1 86 ? -8.073 -7.244 1.596 1.00 93.75 86 THR A O 1
ATOM 681 N N . PRO A 1 87 ? -8.719 -8.400 -0.203 1.00 93.81 87 PRO A N 1
ATOM 682 C CA . PRO A 1 87 ? -9.927 -8.908 0.453 1.00 93.81 87 PRO A CA 1
ATOM 683 C C . PRO A 1 87 ? -9.674 -9.710 1.739 1.00 93.81 87 PRO A C 1
ATOM 685 O O . PRO A 1 87 ? -10.562 -9.806 2.586 1.00 93.81 87 PRO A O 1
ATOM 688 N N . LEU A 1 88 ? -8.494 -10.327 1.874 1.00 95.44 88 LEU A N 1
ATOM 689 C CA . LEU A 1 88 ? -8.106 -11.037 3.092 1.00 95.44 88 LEU A CA 1
ATOM 690 C C . LEU A 1 88 ? -7.669 -10.055 4.183 1.00 95.44 88 LEU A C 1
ATOM 692 O O . LEU A 1 88 ? -8.126 -10.175 5.315 1.00 95.44 88 LEU A O 1
ATOM 696 N N . GLU A 1 89 ? -6.837 -9.072 3.840 1.00 97.56 89 GLU A N 1
ATOM 697 C CA . GLU A 1 89 ? -6.438 -8.007 4.768 1.00 97.56 89 GLU A CA 1
ATOM 698 C C . GLU A 1 89 ? -7.657 -7.251 5.282 1.00 97.56 89 GLU A C 1
ATOM 700 O O . GLU A 1 89 ? -7.773 -7.055 6.487 1.00 97.56 89 GLU A O 1
ATOM 705 N N . ARG A 1 90 ? -8.635 -6.946 4.417 1.00 97.56 90 ARG A N 1
ATOM 706 C CA . ARG A 1 90 ? -9.886 -6.311 4.846 1.00 97.56 90 ARG A CA 1
ATOM 707 C C . ARG A 1 90 ? -10.600 -7.103 5.942 1.00 97.56 90 ARG A C 1
ATOM 709 O O . ARG A 1 90 ? -11.032 -6.510 6.922 1.00 97.56 90 ARG A O 1
ATOM 716 N N . GLN A 1 91 ? -10.682 -8.430 5.822 1.00 98.38 91 GLN A N 1
ATOM 717 C CA . GLN A 1 91 ? -11.304 -9.273 6.855 1.00 98.38 91 GLN A CA 1
ATOM 718 C C . GLN A 1 91 ? -10.545 -9.220 8.187 1.00 98.38 91 GLN A C 1
ATOM 720 O O . GLN A 1 91 ? -11.161 -9.265 9.252 1.00 98.38 91 GLN A O 1
ATOM 725 N N . LEU A 1 92 ? -9.215 -9.136 8.138 1.00 98.50 92 LEU A N 1
ATOM 726 C CA . LEU A 1 92 ? -8.365 -9.068 9.327 1.00 98.50 92 LEU A CA 1
ATOM 727 C C . LEU A 1 92 ? -8.438 -7.686 9.991 1.00 98.50 92 LEU A C 1
ATOM 729 O O . LEU A 1 92 ? -8.551 -7.608 11.215 1.00 98.50 92 LEU A O 1
ATOM 733 N N . ILE A 1 93 ? -8.475 -6.621 9.188 1.00 98.75 93 ILE A N 1
ATOM 734 C CA . ILE A 1 93 ? -8.720 -5.244 9.627 1.00 98.75 93 ILE A CA 1
ATOM 735 C C . ILE A 1 93 ? -10.088 -5.143 10.300 1.00 98.75 93 ILE A C 1
ATOM 737 O O . ILE A 1 93 ? -10.174 -4.657 11.423 1.00 98.75 93 ILE A O 1
ATOM 741 N N . ASP A 1 94 ? -11.148 -5.663 9.676 1.00 98.56 94 ASP A N 1
ATOM 742 C CA . ASP A 1 94 ? -12.495 -5.656 10.259 1.00 98.56 94 ASP A CA 1
AT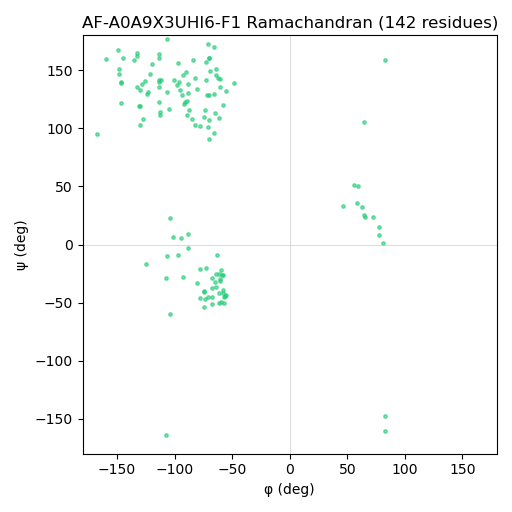OM 743 C C . ASP A 1 94 ? -12.525 -6.353 11.624 1.00 98.56 94 ASP A C 1
ATOM 745 O O . ASP A 1 94 ? -13.042 -5.801 12.596 1.00 98.56 94 ASP A O 1
ATOM 749 N N . ALA A 1 95 ? -11.884 -7.518 11.742 1.00 98.50 95 ALA A N 1
ATOM 750 C CA . ALA A 1 95 ? -11.774 -8.228 13.013 1.00 98.50 95 ALA A CA 1
ATOM 751 C C . ALA A 1 95 ? -10.956 -7.458 14.070 1.00 98.50 95 ALA A C 1
ATOM 753 O O . ALA A 1 95 ? -11.220 -7.585 15.271 1.00 98.50 95 ALA A O 1
ATOM 754 N N . ALA A 1 96 ? -9.950 -6.681 13.661 1.00 98.38 96 ALA A N 1
ATOM 755 C CA . ALA A 1 96 ? -9.191 -5.814 14.558 1.00 98.38 96 ALA A CA 1
ATOM 756 C C . ALA A 1 96 ? -10.038 -4.619 15.030 1.00 98.38 96 ALA A C 1
ATOM 758 O O . ALA A 1 96 ? -10.097 -4.355 16.233 1.00 98.38 96 ALA A O 1
ATOM 759 N N . LEU A 1 97 ? -10.761 -3.959 14.121 1.00 98.44 97 LEU A N 1
ATOM 760 C CA . LEU A 1 97 ? -11.665 -2.852 14.440 1.00 98.44 97 LEU A CA 1
ATOM 761 C C . LEU A 1 97 ? -12.799 -3.289 15.375 1.00 98.44 97 LEU A C 1
ATOM 763 O O . LEU A 1 97 ? -13.088 -2.593 16.349 1.00 98.44 97 LEU A O 1
ATOM 767 N N . GLU A 1 98 ? -13.385 -4.470 15.160 1.00 98.06 98 GLU A N 1
ATOM 768 C CA . GLU A 1 98 ? -14.431 -5.018 16.032 1.00 98.06 98 GLU A CA 1
ATOM 769 C C . GLU A 1 98 ? -13.960 -5.167 17.488 1.00 98.06 98 GLU A C 1
ATOM 771 O O . GLU A 1 98 ? -14.705 -4.841 18.417 1.00 98.06 98 GLU A O 1
ATOM 776 N N . LYS A 1 99 ? -12.706 -5.588 17.716 1.00 97.44 99 LYS A N 1
ATOM 777 C CA . LYS A 1 99 ? -12.117 -5.678 19.069 1.00 97.44 99 LYS A CA 1
ATOM 778 C C . LYS A 1 99 ? -11.982 -4.313 19.747 1.00 97.44 99 LYS A C 1
ATOM 780 O O . LYS A 1 99 ? -11.968 -4.252 20.976 1.00 97.44 99 LYS A O 1
ATOM 785 N N . LEU A 1 100 ? -11.886 -3.241 18.963 1.00 96.25 100 LEU A N 1
ATOM 786 C CA . LEU A 1 100 ? -11.830 -1.858 19.437 1.00 96.25 100 LEU A CA 1
ATOM 787 C C . LEU A 1 100 ? -13.225 -1.232 19.610 1.00 96.25 100 LEU A C 1
ATOM 789 O O . LEU A 1 100 ? -13.320 -0.091 20.057 1.00 96.25 100 LEU A O 1
ATOM 793 N N . GLY A 1 101 ? -14.305 -1.949 19.270 1.00 96.94 101 GLY A N 1
ATOM 794 C CA . GLY A 1 101 ? -15.659 -1.387 19.229 1.00 96.94 101 GLY A CA 1
ATOM 795 C C . GLY A 1 101 ? -15.881 -0.433 18.049 1.00 96.94 101 GLY A C 1
ATOM 796 O O . GLY A 1 101 ? -16.745 0.441 18.110 1.00 96.94 101 GLY A O 1
ATOM 797 N N . CYS A 1 102 ? -15.087 -0.590 16.992 1.00 97.94 102 CYS A N 1
ATOM 798 C CA . CYS A 1 102 ? -15.073 0.247 15.803 1.00 97.94 102 CYS A CA 1
ATOM 799 C C . CYS A 1 102 ? -15.557 -0.529 14.564 1.00 97.94 102 CYS A C 1
ATOM 801 O O . CYS A 1 102 ? -15.613 -1.758 14.575 1.00 97.94 102 CYS A O 1
ATOM 803 N N . SER A 1 103 ? -15.918 0.171 13.483 1.00 97.50 103 SER A N 1
ATOM 804 C CA . SER A 1 103 ? -16.295 -0.467 12.209 1.00 97.50 103 SER A CA 1
ATOM 805 C C . SER A 1 103 ? -16.199 0.474 11.003 1.00 97.50 103 SER A C 1
ATOM 807 O O . SER A 1 103 ? -16.306 1.695 11.141 1.00 97.50 103 SER A O 1
ATOM 809 N N . GLY A 1 104 ? -16.103 -0.111 9.806 1.00 96.75 104 GLY A N 1
ATOM 810 C CA . GLY A 1 104 ? -16.137 0.619 8.538 1.00 96.75 104 GLY A CA 1
ATOM 811 C C . GLY A 1 104 ? -14.784 1.208 8.144 1.00 96.75 104 GLY A C 1
ATOM 812 O O . GLY A 1 104 ? -13.755 0.593 8.412 1.00 96.75 104 GLY A O 1
ATOM 813 N N . GLY A 1 105 ? -14.823 2.358 7.473 1.00 96.56 105 GLY A N 1
ATOM 814 C CA . GLY A 1 105 ? -13.646 3.069 6.977 1.00 96.56 105 GLY A CA 1
ATOM 815 C C . GLY A 1 105 ? -13.098 2.571 5.637 1.00 96.56 105 GLY A C 1
ATOM 816 O O . GLY A 1 105 ? -13.368 1.429 5.236 1.00 96.56 105 GLY A O 1
ATOM 817 N N . THR A 1 106 ? -12.347 3.438 4.962 1.00 95.88 106 THR A N 1
ATOM 818 C CA . THR A 1 106 ? -11.500 3.099 3.802 1.00 95.88 106 THR A CA 1
ATOM 819 C C . THR A 1 106 ? -10.137 2.684 4.335 1.00 95.88 106 THR A C 1
ATOM 821 O O . THR A 1 106 ? -9.694 3.253 5.321 1.00 95.88 106 THR A O 1
ATOM 824 N N . ALA A 1 107 ? -9.535 1.636 3.773 1.00 96.75 107 ALA A N 1
ATOM 825 C CA . ALA A 1 107 ? -8.314 1.052 4.316 1.00 96.75 107 ALA A CA 1
ATOM 826 C C . ALA A 1 107 ? -7.256 0.885 3.232 1.00 96.75 107 ALA A C 1
ATOM 828 O O . ALA A 1 107 ? -7.548 0.303 2.180 1.00 96.75 107 ALA A O 1
ATOM 829 N N . GLU A 1 108 ? -6.041 1.315 3.542 1.00 97.19 108 GLU A N 1
ATOM 830 C CA . GLU A 1 108 ? -4.879 1.333 2.655 1.00 97.19 108 GLU A CA 1
ATOM 831 C C . GLU A 1 108 ? -3.655 0.807 3.412 1.00 97.19 108 GLU A C 1
ATOM 833 O O . GLU A 1 108 ? -3.659 0.690 4.642 1.00 97.19 108 GLU A O 1
ATOM 838 N N . PHE A 1 109 ? -2.645 0.357 2.674 1.00 97.62 109 PHE A N 1
ATOM 839 C CA . PHE A 1 109 ? -1.379 -0.090 3.247 1.00 97.62 109 PHE A CA 1
ATOM 840 C C . PHE A 1 109 ? -0.261 0.849 2.821 1.00 97.62 109 PHE A C 1
ATOM 842 O O . PHE A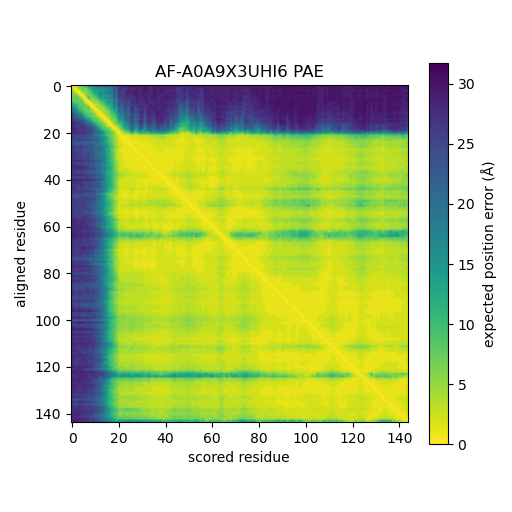 1 109 ? -0.001 0.948 1.624 1.00 97.62 109 PHE A O 1
ATOM 849 N N . GLU A 1 110 ? 0.423 1.419 3.808 1.00 97.50 110 GLU A N 1
ATOM 850 C CA . GLU A 1 110 ? 1.556 2.331 3.643 1.00 97.50 110 GLU A CA 1
ATOM 851 C C . GLU A 1 110 ? 2.868 1.543 3.595 1.00 97.50 110 GLU A C 1
ATOM 853 O O . GLU A 1 110 ? 3.171 0.753 4.505 1.00 97.50 110 GLU A O 1
ATOM 858 N N . PHE A 1 111 ? 3.646 1.699 2.524 1.00 95.88 111 PHE A N 1
ATOM 859 C CA . PHE A 1 111 ? 4.865 0.916 2.303 1.00 95.88 111 PHE A CA 1
ATOM 860 C C . PHE A 1 111 ? 6.084 1.431 3.072 1.00 95.88 111 PHE A C 1
ATOM 862 O O . PHE A 1 111 ? 6.913 0.608 3.491 1.00 95.88 111 PHE A O 1
ATOM 869 N N . ASP A 1 112 ? 6.184 2.740 3.275 1.00 92.56 112 ASP A N 1
ATOM 870 C CA . ASP A 1 112 ? 7.292 3.410 3.957 1.00 92.56 112 ASP A CA 1
ATOM 871 C C . ASP A 1 112 ? 7.321 3.058 5.456 1.00 92.56 112 ASP A C 1
ATOM 873 O O . ASP A 1 112 ? 8.319 2.532 5.974 1.00 92.56 112 ASP A O 1
ATOM 877 N N . ASP A 1 113 ? 6.183 3.221 6.125 1.00 93.94 113 ASP A N 1
ATOM 878 C CA . ASP A 1 113 ? 6.018 3.023 7.560 1.00 93.94 113 ASP A CA 1
ATOM 879 C C . ASP A 1 113 ? 5.448 1.635 7.917 1.00 93.94 113 ASP A C 1
ATOM 881 O O . ASP A 1 113 ? 5.482 1.213 9.081 1.00 93.94 113 ASP A O 1
ATOM 885 N N . LYS A 1 114 ? 5.001 0.868 6.912 1.00 96.00 114 LYS A N 1
ATOM 886 C CA . LYS A 1 114 ? 4.569 -0.540 7.018 1.00 96.00 114 LYS A CA 1
ATOM 887 C C . LYS A 1 114 ? 3.411 -0.752 7.987 1.00 96.00 114 LYS A C 1
ATOM 889 O O . LYS A 1 114 ? 3.446 -1.656 8.835 1.00 96.00 114 LYS A O 1
ATOM 894 N N . TYR A 1 115 ? 2.359 0.037 7.833 1.00 97.88 115 TYR A N 1
ATOM 895 C CA . TYR A 1 115 ? 1.124 -0.103 8.595 1.00 97.88 115 TYR A CA 1
ATOM 896 C C . TYR A 1 115 ? -0.102 -0.052 7.672 1.00 97.88 115 TYR A C 1
ATOM 898 O O . TYR A 1 115 ? -0.018 0.330 6.510 1.00 97.88 115 TYR A O 1
ATOM 906 N N . PHE A 1 116 ? -1.250 -0.481 8.191 1.00 98.50 116 PHE A N 1
ATOM 907 C CA . PHE A 1 116 ? -2.543 -0.212 7.570 1.00 98.50 116 PHE A CA 1
ATOM 908 C C . PHE A 1 116 ? -3.106 1.089 8.125 1.00 98.50 116 PHE A C 1
ATOM 910 O O . PHE A 1 116 ? -3.261 1.201 9.346 1.00 98.50 116 PHE A O 1
ATOM 917 N N . GLU A 1 117 ? -3.397 2.040 7.246 1.00 98.00 117 GLU A N 1
ATOM 918 C CA . GLU A 1 117 ? -4.170 3.248 7.528 1.00 98.00 117 GLU A CA 1
ATOM 919 C C . GLU A 1 117 ? -5.641 2.911 7.293 1.00 98.00 117 GLU A C 1
ATOM 921 O O . GLU A 1 117 ? -5.994 2.313 6.276 1.00 98.00 117 GLU A O 1
ATOM 926 N N . ILE A 1 118 ? -6.514 3.228 8.245 1.00 98.12 118 ILE A N 1
ATOM 927 C CA . ILE A 1 118 ? -7.952 3.125 8.042 1.00 98.12 118 ILE A CA 1
ATOM 928 C C . ILE A 1 118 ? -8.584 4.456 8.406 1.00 98.12 118 ILE A C 1
ATOM 930 O O . ILE A 1 118 ? -8.705 4.779 9.587 1.00 98.12 118 ILE A O 1
ATOM 934 N N . GLU A 1 119 ? -9.030 5.188 7.398 1.00 97.56 119 GLU A N 1
ATOM 935 C CA . GLU A 1 119 ? -9.733 6.455 7.553 1.00 97.56 119 GLU A CA 1
ATOM 936 C C . GLU A 1 119 ? -11.226 6.236 7.803 1.00 97.56 119 GLU A C 1
ATOM 938 O O . GLU A 1 119 ? -11.811 5.218 7.410 1.00 97.56 119 GLU A O 1
ATOM 943 N N . ASP A 1 120 ? -11.896 7.234 8.378 1.00 97.25 120 ASP A N 1
ATOM 944 C CA . ASP A 1 120 ? -13.357 7.313 8.415 1.00 97.25 120 ASP A CA 1
ATOM 945 C C . ASP A 1 120 ? -14.008 6.184 9.252 1.00 97.25 120 ASP A C 1
ATOM 947 O O . ASP A 1 120 ? -15.190 5.823 9.081 1.00 97.25 120 ASP A O 1
ATOM 951 N N . VAL A 1 121 ? -13.241 5.617 10.194 1.00 98.19 121 VAL A N 1
ATOM 952 C CA . VAL A 1 121 ? -13.653 4.521 11.076 1.00 98.19 121 VAL A CA 1
ATOM 953 C C . VAL A 1 121 ? -14.646 5.030 12.106 1.00 98.19 121 VAL A C 1
ATOM 955 O O . VAL A 1 121 ? -14.400 5.975 12.852 1.00 98.19 121 VAL A O 1
ATOM 958 N N . ARG A 1 122 ? -15.786 4.348 12.231 1.00 98.19 122 ARG A N 1
ATOM 959 C CA . ARG A 1 122 ? -16.800 4.704 13.228 1.00 98.19 122 ARG A CA 1
ATOM 960 C C . ARG A 1 122 ? -16.516 4.019 14.554 1.00 98.19 122 ARG A C 1
ATOM 962 O O . ARG A 1 1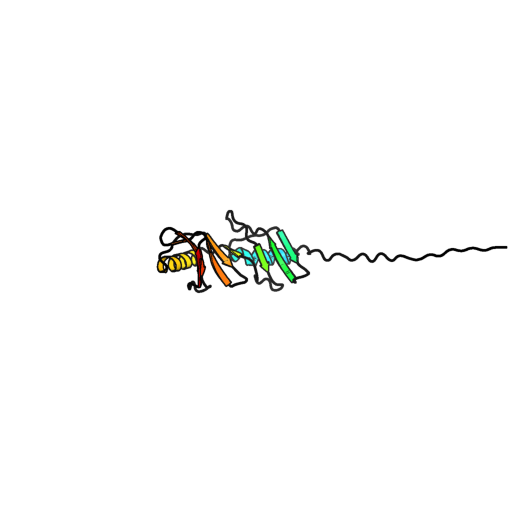22 ? -16.653 2.800 14.642 1.00 98.19 122 ARG A O 1
ATOM 969 N N . CYS A 1 123 ? -16.229 4.807 15.587 1.00 96.31 123 CYS A N 1
ATOM 970 C CA . CYS A 1 123 ? -16.061 4.352 16.971 1.00 96.31 123 CYS A CA 1
ATOM 971 C C . CYS A 1 123 ? -16.868 5.259 17.910 1.00 96.31 123 CYS A C 1
ATOM 973 O O . CYS A 1 123 ? -16.809 6.474 17.757 1.00 96.31 123 CYS A O 1
ATOM 975 N N . ASP A 1 124 ? -17.601 4.719 18.889 1.00 90.81 124 ASP A N 1
ATOM 976 C CA . ASP A 1 124 ? -18.278 5.495 19.955 1.00 90.81 124 ASP A CA 1
ATOM 977 C C . ASP A 1 124 ? -19.071 6.743 19.485 1.00 90.81 124 ASP A C 1
ATOM 979 O O . ASP A 1 124 ? -19.161 7.754 20.181 1.00 90.81 124 ASP A O 1
ATOM 983 N N . GLY A 1 125 ? -19.659 6.688 18.284 1.00 89.06 125 GLY A N 1
ATOM 984 C CA . GLY A 1 125 ? -20.414 7.799 17.688 1.00 89.06 125 GLY A CA 1
ATOM 985 C C . GLY A 1 125 ? -19.574 8.892 17.007 1.00 89.06 125 GLY A C 1
ATOM 986 O O . GLY A 1 125 ? -20.159 9.839 16.483 1.00 89.06 125 GLY A O 1
ATOM 987 N N . GLY A 1 126 ? -1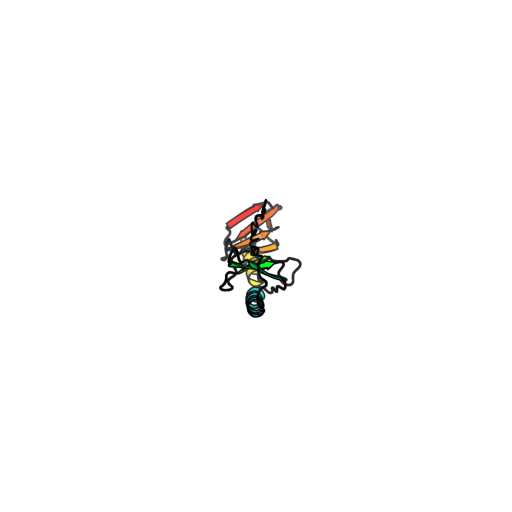8.246 8.760 16.979 1.00 96.06 126 GLY A N 1
ATOM 988 C CA . GLY A 1 126 ? -17.310 9.603 16.227 1.00 96.06 126 GLY A CA 1
ATOM 989 C C . GLY A 1 126 ? -16.710 8.903 15.002 1.00 96.06 126 GLY A C 1
ATOM 990 O O . GLY A 1 126 ? -16.985 7.725 14.751 1.00 96.06 126 GLY A O 1
ATOM 991 N N . ARG A 1 127 ? -15.903 9.656 14.248 1.00 97.88 127 ARG A N 1
ATOM 992 C CA . ARG A 1 127 ? -15.061 9.186 13.138 1.00 97.88 127 ARG A CA 1
ATOM 993 C C . ARG A 1 127 ? -13.593 9.344 13.520 1.00 97.88 127 ARG A C 1
ATOM 995 O O . ARG A 1 127 ? -13.263 10.283 14.251 1.00 97.88 127 ARG A O 1
ATOM 1002 N N . TYR A 1 128 ? -12.784 8.378 13.129 1.00 98.06 128 TYR A N 1
ATOM 1003 C CA . TYR A 1 128 ? -11.396 8.264 13.521 1.00 98.06 128 TYR A CA 1
ATOM 1004 C C . TYR A 1 128 ? -10.577 7.611 12.412 1.00 98.06 128 TYR A C 1
ATOM 1006 O O . TYR A 1 128 ? -11.025 6.641 11.802 1.00 98.06 128 TYR A O 1
ATOM 1014 N N . GLU A 1 129 ? -9.335 8.042 12.309 1.00 98.12 129 GLU A N 1
ATOM 1015 C CA . GLU A 1 129 ? -8.260 7.329 11.650 1.00 98.12 129 GLU A CA 1
ATOM 1016 C C . GLU A 1 129 ? -7.732 6.274 12.629 1.00 98.12 129 GLU A C 1
ATOM 1018 O O . GLU A 1 129 ? -7.519 6.542 13.823 1.00 98.12 129 GLU A O 1
ATOM 1023 N N . VAL A 1 130 ? -7.537 5.050 12.153 1.00 98.31 130 VAL A N 1
ATOM 1024 C CA . VAL A 1 130 ? -6.942 3.954 12.920 1.00 98.31 130 VAL A CA 1
ATOM 1025 C C . VAL A 1 130 ? -5.741 3.416 12.164 1.00 98.31 130 VAL A C 1
ATOM 1027 O O . VAL A 1 130 ? -5.869 3.040 11.007 1.00 98.31 130 VAL A O 1
ATOM 1030 N N . LYS A 1 131 ? -4.600 3.291 12.847 1.00 98.50 131 LYS A N 1
ATOM 1031 C CA . LYS A 1 131 ? -3.399 2.648 12.298 1.00 98.50 131 LYS A CA 1
ATOM 1032 C C . LYS A 1 131 ? -3.191 1.276 12.927 1.00 98.50 131 LYS A C 1
ATOM 1034 O O . LYS A 1 131 ? -3.236 1.146 14.160 1.00 98.50 131 LYS A O 1
ATOM 1039 N N . LEU A 1 132 ? -2.964 0.258 12.099 1.00 98.69 132 LEU A N 1
ATOM 1040 C CA . LEU A 1 132 ? -2.684 -1.121 12.519 1.00 98.69 132 LEU A CA 1
ATOM 1041 C C . LEU A 1 132 ? -1.331 -1.594 11.979 1.00 98.69 132 LEU A C 1
ATOM 1043 O O . LEU A 1 132 ? -0.955 -1.251 10.867 1.00 98.69 132 LEU A O 1
ATOM 1047 N N . THR A 1 133 ? -0.609 -2.432 12.720 1.00 98.25 133 THR A N 1
ATOM 1048 C CA . THR A 1 133 ? 0.617 -3.076 12.216 1.00 98.25 133 THR A CA 1
ATOM 1049 C C . THR A 1 133 ? 0.305 -4.051 11.074 1.00 98.25 133 THR A C 1
ATOM 1051 O O . THR A 1 133 ? -0.848 -4.429 10.864 1.00 98.25 133 THR A O 1
ATOM 1054 N N . GLN A 1 134 ? 1.339 -4.555 10.387 1.00 97.12 134 GLN A N 1
ATOM 1055 C CA . GLN A 1 134 ? 1.186 -5.636 9.396 1.00 97.12 134 GLN A CA 1
ATOM 1056 C C . GLN A 1 134 ? 0.563 -6.920 9.978 1.00 97.12 134 GLN A C 1
ATOM 1058 O O . GLN A 1 134 ? -0.067 -7.686 9.253 1.00 97.12 134 GLN A O 1
ATOM 1063 N N . ASP A 1 135 ? 0.723 -7.140 11.287 1.00 98.12 135 ASP A N 1
ATOM 1064 C CA . ASP A 1 135 ? 0.122 -8.251 12.032 1.00 98.12 135 ASP A CA 1
ATOM 1065 C C . ASP A 1 135 ? -1.288 -7.913 12.569 1.00 98.12 135 ASP A C 1
ATOM 1067 O O . ASP A 1 135 ? -1.884 -8.698 13.309 1.00 98.12 135 ASP A O 1
ATOM 1071 N N .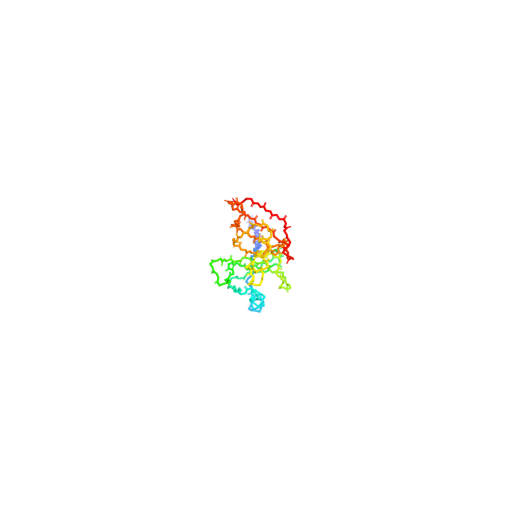 PHE A 1 136 ? -1.853 -6.772 12.153 1.00 98.31 136 PHE A N 1
ATOM 1072 C CA . PHE A 1 136 ? -3.176 -6.254 12.525 1.00 98.31 136 PHE A CA 1
ATOM 1073 C C . PHE A 1 136 ? -3.318 -5.898 14.013 1.00 98.31 136 PHE A C 1
ATOM 1075 O O . PHE A 1 136 ? -4.429 -5.876 14.556 1.00 98.31 136 PHE A O 1
ATOM 1082 N N . ASP A 1 137 ? -2.201 -5.592 14.678 1.00 98.19 137 ASP A N 1
ATOM 1083 C CA . ASP A 1 137 ? -2.201 -5.060 16.038 1.00 98.19 137 ASP A CA 1
ATOM 1084 C C . ASP A 1 137 ? -2.443 -3.549 16.028 1.00 98.19 137 ASP A C 1
ATOM 1086 O O . ASP A 1 137 ? -1.956 -2.824 15.166 1.00 98.19 137 ASP A O 1
ATOM 1090 N N . PHE A 1 138 ? -3.185 -3.052 17.015 1.00 97.94 138 PHE A N 1
ATOM 1091 C CA . PHE A 1 138 ? -3.487 -1.628 17.139 1.00 97.94 138 PHE A CA 1
ATOM 1092 C C . PHE A 1 138 ? -2.235 -0.784 17.429 1.00 97.94 138 PHE A C 1
ATOM 1094 O O . PHE A 1 138 ? -1.522 -1.058 18.397 1.00 97.94 138 PHE A O 1
ATOM 1101 N N . ILE A 1 139 ? -2.027 0.282 16.648 1.00 97.31 139 ILE A N 1
ATOM 1102 C CA . ILE A 1 139 ? -0.973 1.286 16.863 1.00 97.31 139 ILE A CA 1
ATOM 1103 C C . ILE A 1 139 ? -1.580 2.564 17.447 1.00 97.31 139 ILE A C 1
ATOM 1105 O O . ILE A 1 139 ? -1.209 2.999 18.539 1.00 97.31 139 ILE A O 1
ATOM 1109 N N . GLN A 1 140 ? -2.509 3.173 16.708 1.00 97.25 140 GLN A N 1
ATOM 1110 C CA . GLN A 1 140 ? -2.998 4.522 16.982 1.00 97.25 140 GLN A CA 1
ATOM 1111 C C . GLN A 1 140 ? -4.464 4.687 16.576 1.00 97.25 140 GLN A C 1
ATOM 1113 O O . GLN A 1 140 ? -4.946 4.032 15.656 1.00 97.25 140 GLN A O 1
ATOM 1118 N N . LYS A 1 141 ? -5.159 5.587 17.286 1.00 96.94 141 LYS A N 1
ATOM 1119 C CA . LYS A 1 141 ? -6.468 6.128 16.913 1.00 96.94 141 LYS A CA 1
ATOM 1120 C C . LYS A 1 141 ? -6.438 7.658 16.999 1.00 96.94 141 LYS A C 1
ATOM 1122 O O . LYS A 1 141 ? -6.254 8.186 18.102 1.00 96.94 141 LYS A O 1
ATOM 1127 N N . SER A 1 142 ? -6.668 8.341 15.883 1.00 96.81 142 SER A N 1
ATOM 1128 C CA . SER A 1 142 ? -6.733 9.806 15.746 1.00 96.81 142 SER A CA 1
ATOM 1129 C C . SER A 1 142 ? -8.171 10.209 15.416 1.00 96.81 142 SER A C 1
ATOM 1131 O O . SER A 1 142 ? -8.823 9.475 14.691 1.00 96.81 142 SER A O 1
ATOM 1133 N N . PRO A 1 143 ? -8.742 11.308 15.936 1.00 95.94 143 PRO A N 1
ATOM 1134 C CA . PRO A 1 143 ? -9.965 11.857 15.347 1.00 95.94 143 PRO A CA 1
ATOM 1135 C C . PRO A 1 143 ? -9.714 12.258 13.887 1.00 95.94 143 PRO A C 1
ATOM 1137 O O . PRO A 1 143 ? -8.696 12.906 13.645 1.00 95.94 143 PRO A O 1
ATOM 1140 N N . ASP A 1 144 ? -10.639 11.906 12.988 1.00 82.88 144 ASP A N 1
ATOM 1141 C CA . ASP A 1 144 ? -10.674 12.431 11.609 1.00 82.88 144 ASP A CA 1
ATOM 1142 C C . ASP A 1 144 ? -11.098 13.909 11.578 1.00 82.88 144 ASP A C 1
ATOM 1144 O O . ASP A 1 144 ? -12.026 14.283 12.348 1.00 82.88 144 ASP A O 1
#

pLDDT: mean 89.7, std 15.57, range [39.66, 98.75]

Mean predicted aligned error: 8.15 Å

Nearest PDB structures (foldseek):
  4fr9-assembly1_A  TM=4.848E-01  e=3.352E-02  Bacteroides fragilis NCTC 9343
  4ntq-assembly1_A  TM=4.115E-01  e=8.708E-01  Enterobacter cloacae subsp. cloacae ATCC 13047
  3l7t-assembly2_C  TM=2.773E-01  e=9.352E+00  Streptococcus mutans

Sequence (144 aa):
MKRISSTFALLVLSTQIAWADRPVTAEEHARINSVIAAFGCFATDIEFDDDDNRYEIDDADCGGRERYDMELNTSFEIVDGERPVTPLERQLIDAALEKLGCSGGTAEFEFDDKYFEIEDVRCDGGRYEVKLTQDFDFIQKSPD

Foldseek 3Di:
DDDDDDDDDDDDPDPDPPPDWAADDPVRQVLLQVVCVVQQWHADDWTQDPVVQWIWGWQIDNPDPGGWIFIAHPVSDTAFTKGFDDPVVVVLLQVLQVVVQKHDFGWMATRNVQWIWGFQIDHPNFTWIWIAHPNRHGDDTGGD

Organism: NCBI:txid1922333

Secondary structure (DSSP, 8-state):
-------------------PPEEPPHHHHHHHHHHHGGGT-B-S-EEEETTTTEEEEEEEE-SSS-EEEEEEETTS-EEEEEEEPPHHHHHHHHHHHHHTTEEEEEEEEETTTTEEEEEEEEETTEEEEEEEETT--EEEEEE-